Protein AF-A0A4Q6AQ36-F1 (afdb_monomer_lite)

Radius of gyration: 17.78 Å; chains: 1; bounding box: 35×28×62 Å

pLDDT: mean 89.87, std 9.09, range [53.94, 98.0]

Foldseek 3Di:
DVVCLVQNLVRDDQVNVCVVVVNHPVRVCVVAVDSQRVVLVVLVVCLVPDPLLVLLVDPPAAVRSVVSSVVVQVVVVVVPDPPRSLVSNVVVVVPHDPSSVVSSVVSVVVSVVSVVSSHVSYPDPDD

Structure (mmCIF, N/CA/C/O backbone):
data_AF-A0A4Q6AQ36-F1
#
_entry.id   AF-A0A4Q6AQ36-F1
#
loop_
_atom_site.group_PDB
_atom_site.id
_atom_site.type_symbol
_atom_site.label_atom_id
_atom_site.label_alt_id
_atom_site.label_comp_id
_atom_site.label_asym_id
_atom_site.label_entity_id
_atom_site.label_seq_id
_atom_site.pdbx_PDB_ins_code
_atom_site.Cartn_x
_atom_site.Cartn_y
_atom_site.Cartn_z
_atom_site.occupancy
_atom_site.B_iso_or_equiv
_atom_site.auth_seq_id
_atom_site.auth_comp_id
_atom_site.auth_asym_id
_atom_site.auth_atom_id
_atom_site.pdbx_PDB_model_num
ATOM 1 N N . MET A 1 1 ? -6.541 -4.453 9.897 1.00 89.38 1 MET A N 1
ATOM 2 C CA . MET A 1 1 ? -6.377 -4.083 8.469 1.00 89.38 1 MET A CA 1
ATOM 3 C C . MET A 1 1 ? -7.635 -4.286 7.607 1.00 89.38 1 MET A C 1
ATOM 5 O O . MET A 1 1 ? -8.057 -3.283 7.047 1.00 89.38 1 MET A O 1
ATOM 9 N N . PRO A 1 2 ? -8.268 -5.478 7.472 1.00 89.81 2 PRO A N 1
ATOM 10 C CA . PRO A 1 2 ? -9.366 -5.665 6.501 1.00 89.81 2 PRO A CA 1
ATOM 11 C C . PRO A 1 2 ? -10.561 -4.720 6.697 1.00 89.81 2 PRO A C 1
ATOM 13 O O . PRO A 1 2 ? -11.083 -4.190 5.722 1.00 89.81 2 PRO A O 1
ATOM 16 N N . LEU A 1 3 ? -10.933 -4.438 7.952 1.00 91.38 3 LEU A N 1
ATOM 17 C CA . LEU A 1 3 ? -12.003 -3.490 8.278 1.00 91.38 3 LEU A CA 1
ATOM 18 C C . LEU A 1 3 ? -11.689 -2.067 7.787 1.00 91.38 3 LEU A C 1
ATOM 20 O O . LEU A 1 3 ? -12.483 -1.491 7.053 1.00 91.38 3 LEU A O 1
ATOM 24 N N . PHE A 1 4 ? -10.499 -1.541 8.104 1.00 91.75 4 PHE A N 1
ATOM 25 C CA . PHE A 1 4 ? -10.047 -0.240 7.594 1.00 91.75 4 PHE A CA 1
ATOM 26 C C . PHE A 1 4 ? -9.987 -0.194 6.068 1.00 91.75 4 PHE A C 1
ATOM 28 O O . PHE A 1 4 ? -10.233 0.848 5.475 1.00 91.75 4 PHE A O 1
ATOM 35 N N . TRP A 1 5 ? -9.650 -1.306 5.417 1.00 88.62 5 TRP A N 1
ATOM 36 C CA . TRP A 1 5 ? -9.601 -1.373 3.959 1.00 88.62 5 TRP A CA 1
ATOM 37 C C . TRP A 1 5 ? -11.002 -1.293 3.344 1.00 88.62 5 TRP A C 1
ATOM 39 O O . TRP A 1 5 ? -11.191 -0.619 2.335 1.00 88.62 5 TRP A O 1
ATOM 49 N N . ALA A 1 6 ? -11.986 -1.949 3.960 1.00 86.00 6 ALA A N 1
ATOM 50 C CA . ALA A 1 6 ? -13.367 -1.944 3.493 1.00 86.00 6 ALA A CA 1
ATOM 51 C C . ALA A 1 6 ? -14.093 -0.624 3.799 1.00 86.00 6 ALA A C 1
ATOM 53 O O . ALA A 1 6 ? -14.787 -0.096 2.932 1.00 86.00 6 ALA A O 1
ATOM 54 N N . LYS A 1 7 ? -13.933 -0.098 5.018 1.00 87.31 7 LYS A N 1
ATOM 55 C CA . LYS A 1 7 ? -14.691 1.059 5.513 1.00 87.31 7 LYS A CA 1
ATOM 56 C C . LYS A 1 7 ? -13.948 2.385 5.431 1.00 87.31 7 LYS A C 1
ATOM 58 O O . LYS A 1 7 ? -14.599 3.412 5.366 1.00 87.31 7 LYS A O 1
ATOM 63 N N . GLY A 1 8 ? -12.619 2.374 5.423 1.00 88.56 8 GLY A N 1
ATOM 64 C CA . GLY A 1 8 ? -11.823 3.583 5.618 1.00 88.56 8 GLY A CA 1
ATOM 65 C C . GLY A 1 8 ? -11.505 3.857 7.089 1.00 88.56 8 GLY A C 1
ATOM 66 O O . GLY A 1 8 ? -11.932 3.129 7.989 1.00 88.56 8 GLY A O 1
ATOM 67 N N . PHE A 1 9 ? -10.681 4.869 7.350 1.00 91.50 9 PHE A N 1
ATOM 68 C CA . PHE A 1 9 ? -10.187 5.185 8.692 1.00 91.50 9 PHE A CA 1
ATOM 69 C C . PHE A 1 9 ? -11.239 5.932 9.522 1.00 91.50 9 PHE A C 1
ATOM 71 O O . PHE A 1 9 ? -11.490 5.570 10.676 1.00 91.50 9 PHE A O 1
ATOM 78 N N . ALA A 1 10 ? -11.864 6.953 8.941 1.00 89.75 10 ALA A N 1
ATOM 79 C CA . ALA A 1 10 ? -12.868 7.806 9.558 1.00 89.75 10 ALA A CA 1
ATOM 80 C C . ALA A 1 10 ? -14.117 7.004 9.942 1.00 89.75 10 ALA A C 1
ATOM 82 O O . ALA A 1 10 ? -14.541 7.059 11.097 1.00 89.75 10 ALA A O 1
ATOM 83 N N . ASP A 1 11 ? -14.608 6.169 9.023 1.00 90.31 11 ASP A N 1
ATOM 84 C CA . ASP A 1 11 ? -15.849 5.399 9.185 1.00 90.31 11 ASP A CA 1
ATOM 85 C C . ASP A 1 11 ? -15.675 4.097 9.985 1.00 90.31 11 ASP A C 1
ATOM 87 O O . ASP A 1 11 ? -16.639 3.357 10.200 1.00 90.31 11 ASP A O 1
ATOM 91 N N . THR A 1 12 ? -14.455 3.793 10.435 1.00 92.38 12 THR A N 1
ATOM 92 C CA . THR A 1 12 ? -14.197 2.667 11.339 1.00 92.38 12 THR A CA 1
ATOM 93 C C . THR A 1 12 ? -14.266 3.131 12.793 1.00 92.38 12 THR A C 1
ATOM 95 O O . THR A 1 12 ? -13.421 3.907 13.265 1.00 92.38 12 THR A O 1
ATOM 98 N N . GLY A 1 13 ? -15.271 2.636 13.517 1.00 93.50 13 GLY A N 1
ATOM 99 C CA . GLY A 1 13 ? -15.461 2.889 14.944 1.00 93.50 13 GLY A CA 1
ATOM 100 C C . GLY A 1 13 ? -14.707 1.905 15.845 1.00 93.50 13 GLY A C 1
ATOM 101 O O . GLY A 1 13 ? -14.331 0.810 15.434 1.00 93.50 13 GLY A O 1
ATOM 102 N N . LEU A 1 14 ? -14.522 2.276 17.117 1.00 94.00 14 LEU A N 1
ATOM 103 C CA . LEU A 1 14 ? -13.859 1.420 18.108 1.00 94.00 14 LEU A CA 1
ATOM 104 C C . LEU A 1 14 ? -14.621 0.111 18.360 1.00 94.00 14 LEU A C 1
ATOM 106 O O . LEU A 1 14 ? -14.003 -0.943 18.397 1.00 94.00 14 LEU A O 1
ATOM 110 N N . GLN A 1 15 ? -15.950 0.160 18.465 1.00 95.31 15 GLN A N 1
ATOM 111 C CA . GLN A 1 15 ? -16.762 -1.037 18.699 1.00 95.31 15 GLN A CA 1
ATOM 112 C C . GLN A 1 15 ? -16.629 -2.057 17.557 1.00 95.31 15 GLN A C 1
ATOM 114 O O . GLN A 1 15 ? -16.581 -3.261 17.790 1.00 95.31 15 GLN A O 1
ATOM 119 N N . GLU A 1 16 ? -16.523 -1.583 16.316 1.00 96.19 16 GLU A N 1
ATOM 120 C CA . GLU A 1 16 ? -16.303 -2.449 15.156 1.00 96.19 16 GLU A CA 1
ATOM 121 C C . GLU A 1 16 ? -14.893 -3.040 15.156 1.00 96.19 16 GLU A C 1
ATOM 123 O O . GLU A 1 16 ? -14.710 -4.186 14.757 1.00 96.19 16 GLU A O 1
ATOM 128 N N . LEU A 1 17 ? -13.895 -2.288 15.635 1.00 95.69 17 LEU A N 1
ATOM 129 C CA . LEU A 1 17 ? -12.546 -2.814 15.844 1.00 95.69 17 LEU A CA 1
ATOM 130 C C . LEU A 1 17 ? -12.541 -3.903 16.915 1.00 95.69 17 LEU A C 1
ATOM 132 O O . LEU A 1 17 ? -11.926 -4.945 16.700 1.00 95.69 17 LEU A O 1
ATOM 136 N N . GLU A 1 18 ? -13.255 -3.710 18.024 1.00 95.62 18 GLU A N 1
ATOM 137 C CA . GLU A 1 18 ? -13.393 -4.737 19.059 1.00 95.62 18 GLU A CA 1
ATOM 138 C C . GLU A 1 18 ? -14.061 -6.000 18.503 1.00 95.62 18 GLU A C 1
ATOM 140 O O . GLU A 1 18 ? -13.565 -7.105 18.708 1.00 95.62 18 GLU A O 1
ATOM 145 N N . GLN A 1 19 ? -15.133 -5.851 17.720 1.00 96.25 19 GLN A N 1
ATOM 146 C CA . GLN A 1 19 ? -15.820 -6.976 17.077 1.00 96.25 19 GLN A CA 1
ATOM 147 C C . GLN A 1 19 ? -14.942 -7.691 16.042 1.00 96.25 19 GLN A C 1
ATOM 149 O O . GLN A 1 19 ? -14.898 -8.918 16.011 1.00 96.25 19 GLN A O 1
ATOM 154 N N . ALA A 1 20 ? -14.229 -6.941 15.200 1.00 95.25 20 ALA A N 1
ATOM 155 C CA . ALA A 1 20 ? -13.409 -7.507 14.133 1.00 95.25 20 ALA A CA 1
ATOM 156 C C . ALA A 1 20 ? -12.122 -8.168 14.647 1.00 95.25 20 ALA A C 1
ATOM 158 O O . ALA A 1 20 ? -11.577 -9.041 13.975 1.00 95.25 20 ALA A O 1
ATOM 159 N N . THR A 1 21 ? -11.613 -7.735 15.803 1.00 93.62 21 THR A N 1
ATOM 160 C CA . THR A 1 21 ? -10.383 -8.279 16.402 1.00 93.62 21 THR A CA 1
ATOM 161 C C . THR A 1 21 ? -10.652 -9.291 17.512 1.00 93.62 21 THR A C 1
ATOM 163 O O . THR A 1 21 ? -9.773 -10.092 17.816 1.00 93.62 21 THR A O 1
ATOM 166 N N . GLY A 1 22 ? -11.839 -9.260 18.127 1.00 95.62 22 GLY A N 1
ATOM 167 C CA . GLY A 1 22 ? -12.151 -10.014 19.342 1.00 95.62 22 GLY A CA 1
ATOM 168 C C . GLY A 1 22 ? -11.478 -9.461 20.605 1.00 95.62 22 GLY A C 1
ATOM 169 O O . GLY A 1 22 ? -11.559 -10.087 21.660 1.00 95.62 22 GLY A O 1
ATOM 170 N N . VAL A 1 23 ? -10.810 -8.306 20.518 1.00 95.12 23 VAL A N 1
ATOM 171 C CA . VAL A 1 23 ? -10.069 -7.679 21.617 1.00 95.12 23 VAL A CA 1
ATOM 172 C C . VAL A 1 23 ? -10.809 -6.426 22.061 1.00 95.12 23 VAL A C 1
ATOM 174 O O . VAL A 1 23 ? -11.151 -5.583 21.241 1.00 95.12 23 VAL A O 1
ATOM 177 N N . ASN A 1 24 ? -11.044 -6.281 23.364 1.00 95.38 24 ASN A N 1
ATOM 178 C CA . ASN A 1 24 ? -11.694 -5.085 23.897 1.00 95.38 24 ASN A CA 1
ATOM 179 C C . ASN A 1 24 ? -10.793 -3.836 23.797 1.00 95.38 24 ASN A C 1
ATOM 181 O O . ASN A 1 24 ? -9.583 -3.926 23.585 1.00 95.38 24 ASN A O 1
ATOM 185 N N . LYS A 1 25 ? -11.367 -2.654 24.030 1.00 93.12 25 LYS A N 1
ATOM 186 C CA . LYS A 1 25 ? -10.675 -1.360 24.007 1.00 93.12 25 LYS A CA 1
ATOM 187 C C . LYS A 1 25 ? -9.396 -1.365 24.835 1.00 93.12 25 LYS A C 1
ATOM 189 O O . LYS A 1 25 ? -8.389 -0.832 24.387 1.00 93.12 25 LYS A O 1
ATOM 194 N N . SER A 1 26 ? -9.443 -1.928 26.043 1.00 94.19 26 SER A N 1
ATOM 195 C CA . SER A 1 26 ? -8.290 -1.928 26.945 1.00 94.19 26 SER A CA 1
ATOM 196 C C . SER A 1 26 ? -7.140 -2.767 26.395 1.00 94.19 26 SER A C 1
ATOM 198 O O . SER A 1 26 ? -5.997 -2.355 26.533 1.00 94.19 26 SER A O 1
ATOM 200 N N . GLY A 1 27 ? -7.432 -3.915 25.779 1.00 95.00 27 GLY A N 1
ATOM 201 C CA . GLY A 1 27 ? -6.424 -4.776 25.160 1.00 95.00 27 GLY A CA 1
ATOM 202 C C . GLY A 1 27 ? -5.905 -4.224 23.833 1.00 95.00 27 GLY A C 1
ATOM 203 O O . GLY A 1 27 ? -4.723 -4.327 23.538 1.00 95.00 27 GLY A O 1
ATOM 204 N N . LEU A 1 28 ? -6.756 -3.568 23.039 1.00 92.94 28 LEU A N 1
ATOM 205 C CA . LEU A 1 28 ? -6.282 -2.852 21.854 1.00 92.94 28 LEU A CA 1
ATOM 206 C C . LEU A 1 28 ? -5.343 -1.718 22.263 1.00 92.94 28 LEU A C 1
ATOM 208 O O . LEU A 1 28 ? -4.295 -1.532 21.654 1.00 92.94 28 LEU A O 1
ATOM 212 N N . TYR A 1 29 ? -5.714 -0.963 23.298 1.00 93.38 29 TYR A N 1
ATOM 213 C CA . TYR A 1 29 ? -4.966 0.223 23.700 1.00 93.38 29 TYR A CA 1
ATOM 214 C C . TYR A 1 29 ? -3.778 -0.064 24.630 1.00 93.38 29 TYR A C 1
ATOM 216 O O . TYR A 1 29 ? -3.026 0.855 24.949 1.00 93.38 29 TYR A O 1
ATOM 224 N N . SER A 1 30 ? -3.578 -1.317 25.055 1.00 94.50 30 SER A N 1
ATOM 225 C CA . SER A 1 30 ? -2.328 -1.733 25.700 1.00 94.50 30 SER A CA 1
ATOM 226 C C . SER A 1 30 ? -1.194 -1.908 24.691 1.00 94.50 30 SER A C 1
ATOM 228 O O . SER A 1 30 ? -0.046 -1.644 25.031 1.00 94.50 30 SER A O 1
ATOM 230 N N . GLU A 1 31 ? -1.519 -2.315 23.460 1.00 93.88 31 GLU A N 1
ATOM 231 C CA . GLU A 1 31 ? -0.549 -2.508 22.373 1.00 93.88 31 GLU A CA 1
ATOM 232 C C . GLU A 1 31 ? -0.422 -1.270 21.477 1.00 93.88 31 GLU A C 1
ATOM 234 O O . GLU A 1 31 ? 0.670 -0.931 21.026 1.00 93.88 31 GLU A O 1
ATOM 239 N N . PHE A 1 32 ? -1.535 -0.574 21.230 1.00 95.12 32 PHE A N 1
ATOM 240 C CA . PHE A 1 32 ? -1.593 0.583 20.341 1.00 95.12 32 PHE A CA 1
ATOM 241 C C . PHE A 1 32 ? -1.990 1.839 21.106 1.00 95.12 32 PHE A C 1
ATOM 243 O O . PHE A 1 32 ? -2.905 1.830 21.919 1.00 95.12 32 PHE A O 1
ATOM 250 N N . LYS A 1 33 ? -1.399 2.986 20.779 1.00 93.19 33 LYS A N 1
ATOM 251 C CA . LYS A 1 33 ? -1.751 4.265 21.431 1.00 93.19 33 LYS A CA 1
ATOM 252 C C . LYS A 1 33 ? -3.186 4.727 21.137 1.00 93.19 33 LYS A C 1
ATOM 254 O O . LYS A 1 33 ? -3.687 5.642 21.787 1.00 93.19 33 LYS A O 1
ATOM 259 N N . GLY A 1 34 ? -3.839 4.132 20.140 1.00 94.06 34 GLY A N 1
ATOM 260 C CA . GLY A 1 34 ? -5.210 4.434 19.745 1.00 94.06 34 GLY A CA 1
ATOM 261 C C . GLY A 1 34 ? -5.547 3.908 18.350 1.00 94.06 34 GLY A C 1
ATOM 262 O O . GLY A 1 34 ? -4.757 3.190 17.736 1.00 94.06 34 GLY A O 1
ATOM 263 N N . LYS A 1 35 ? -6.714 4.309 17.822 1.00 93.50 35 LYS A N 1
ATOM 264 C CA . LYS A 1 35 ? -7.145 3.977 16.449 1.00 93.50 35 LYS A CA 1
ATOM 265 C C . LYS A 1 35 ? -6.117 4.420 15.403 1.00 93.50 35 LYS A C 1
ATOM 267 O O . LYS A 1 35 ? -5.837 3.666 14.477 1.00 93.50 35 LYS A O 1
ATOM 272 N N . ASP A 1 36 ? -5.561 5.618 15.566 1.00 94.88 36 ASP A N 1
ATOM 273 C CA . ASP A 1 36 ? -4.549 6.204 14.684 1.00 94.88 36 ASP A CA 1
ATOM 274 C C . ASP A 1 36 ? -3.307 5.318 14.589 1.00 94.88 36 ASP A C 1
ATOM 276 O O . ASP A 1 36 ? -2.856 4.993 13.495 1.00 94.88 36 ASP A O 1
ATOM 280 N N . ASP A 1 37 ? -2.800 4.880 15.739 1.00 96.25 37 ASP A N 1
ATOM 281 C CA . ASP A 1 37 ? -1.613 4.034 15.849 1.00 96.25 37 ASP A CA 1
ATOM 282 C C . ASP A 1 37 ? -1.871 2.639 15.262 1.00 96.25 37 ASP A C 1
ATOM 284 O O . ASP A 1 37 ? -1.131 2.168 14.403 1.00 96.25 37 ASP A O 1
ATOM 288 N N . LEU A 1 38 ? -3.013 2.029 15.600 1.00 95.69 38 LEU A N 1
ATOM 289 C CA . LEU A 1 38 ? -3.449 0.757 15.016 1.00 95.69 38 LEU A CA 1
ATOM 290 C C . LEU A 1 38 ? -3.603 0.834 13.483 1.00 95.69 38 LEU A C 1
ATOM 292 O O . LEU A 1 38 ? -3.322 -0.133 12.763 1.00 95.69 38 LEU A O 1
ATOM 296 N N . PHE A 1 39 ? -4.071 1.971 12.967 1.00 94.69 39 PHE A N 1
ATOM 297 C CA . PHE A 1 39 ? -4.186 2.210 11.532 1.00 94.69 39 PHE A CA 1
ATOM 298 C C . PHE A 1 39 ? -2.809 2.344 10.871 1.00 94.69 39 PHE A C 1
ATOM 300 O O . PHE A 1 39 ? -2.560 1.699 9.850 1.00 94.69 39 PHE A O 1
ATOM 307 N N . VAL A 1 40 ? -1.907 3.130 11.465 1.00 95.81 40 VAL A N 1
ATOM 308 C CA . VAL A 1 40 ? -0.523 3.295 10.996 1.00 95.81 40 VAL A CA 1
ATOM 309 C C . VAL A 1 40 ? 0.197 1.949 10.957 1.00 95.81 40 VAL A C 1
ATOM 311 O O . VAL A 1 40 ? 0.776 1.603 9.927 1.00 95.81 40 VAL A O 1
ATOM 314 N N . GLU A 1 41 ? 0.091 1.140 12.009 1.00 96.25 41 GLU A N 1
ATOM 315 C CA . GLU A 1 41 ? 0.720 -0.183 12.058 1.00 96.25 41 GLU A CA 1
ATOM 316 C C . GLU A 1 41 ? 0.088 -1.168 11.068 1.00 96.25 41 GLU A C 1
ATOM 318 O O . GLU A 1 41 ? 0.795 -1.916 10.388 1.00 96.25 41 GLU A O 1
ATOM 323 N N . SER A 1 42 ? -1.234 -1.103 10.865 1.00 94.62 42 SER A N 1
ATOM 324 C CA . SER A 1 42 ? -1.893 -1.852 9.785 1.00 94.62 42 SER A CA 1
ATOM 325 C C . SER A 1 42 ? -1.329 -1.482 8.406 1.00 94.62 42 SER A C 1
ATOM 327 O O . SER A 1 42 ? -1.159 -2.354 7.551 1.00 94.62 42 SER A O 1
ATOM 329 N N . LEU A 1 43 ? -1.033 -0.200 8.174 1.00 93.94 43 LEU A N 1
ATOM 330 C CA . LEU A 1 43 ? -0.482 0.297 6.915 1.00 93.94 43 LEU A CA 1
ATOM 331 C C . LEU A 1 43 ? 0.993 -0.086 6.731 1.00 93.94 43 LEU A C 1
ATOM 333 O O . LEU A 1 43 ? 1.374 -0.520 5.641 1.00 93.94 43 LEU A O 1
ATOM 337 N N . ARG A 1 44 ? 1.811 -0.005 7.790 1.00 95.19 44 ARG A N 1
ATOM 338 C CA . ARG A 1 44 ? 3.191 -0.521 7.777 1.00 95.19 44 ARG A CA 1
ATOM 339 C C . ARG A 1 44 ? 3.211 -2.002 7.436 1.00 95.19 44 ARG A C 1
ATOM 341 O O . ARG A 1 44 ? 3.933 -2.410 6.526 1.00 95.19 44 ARG A O 1
ATOM 348 N N . TYR A 1 45 ? 2.377 -2.790 8.114 1.00 94.62 45 TYR A N 1
ATOM 349 C CA . TYR A 1 45 ? 2.257 -4.220 7.860 1.00 94.62 45 TYR A CA 1
ATOM 350 C C . TYR A 1 45 ? 1.862 -4.500 6.404 1.00 94.62 45 TYR A C 1
ATOM 3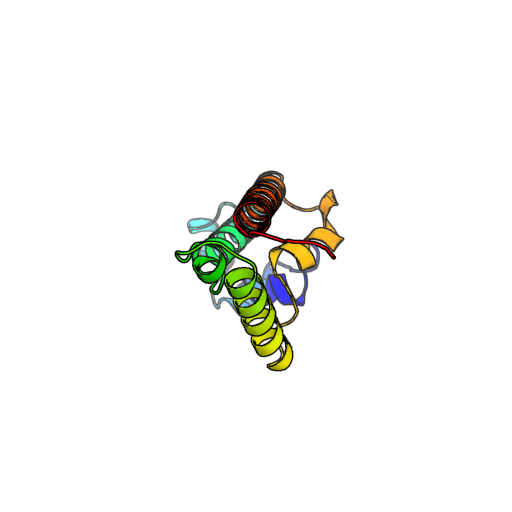52 O O . TYR A 1 45 ? 2.484 -5.342 5.755 1.00 94.62 45 TYR A O 1
ATOM 360 N N . TYR A 1 46 ? 0.881 -3.768 5.863 1.00 92.00 46 TYR A N 1
ATOM 361 C CA . TYR A 1 46 ? 0.466 -3.889 4.463 1.00 92.00 46 TYR A CA 1
ATOM 362 C C . TYR A 1 46 ? 1.625 -3.659 3.486 1.00 92.00 46 TYR A C 1
ATOM 364 O O . TYR A 1 46 ? 1.816 -4.449 2.561 1.00 92.00 46 TYR A O 1
ATOM 372 N N . TYR A 1 47 ? 2.413 -2.600 3.682 1.00 91.31 47 TYR A N 1
ATOM 373 C CA . TYR A 1 47 ? 3.525 -2.289 2.786 1.00 91.31 47 TYR A CA 1
ATOM 374 C C . TYR A 1 47 ? 4.700 -3.255 2.920 1.00 91.31 47 TYR A C 1
ATOM 376 O O . TYR A 1 47 ? 5.285 -3.617 1.900 1.00 91.31 47 TYR A O 1
ATOM 384 N N . ALA A 1 48 ? 5.007 -3.715 4.133 1.00 91.56 48 ALA A N 1
ATOM 385 C CA . ALA A 1 48 ? 6.070 -4.689 4.376 1.00 91.56 48 ALA A CA 1
ATOM 386 C C . ALA A 1 48 ? 5.741 -6.082 3.810 1.00 91.56 48 ALA A C 1
ATOM 388 O O . ALA A 1 48 ? 6.636 -6.800 3.374 1.00 91.56 48 ALA A O 1
ATOM 389 N N . ASN A 1 49 ? 4.459 -6.459 3.789 1.00 89.75 49 ASN A N 1
ATOM 390 C CA . ASN A 1 49 ? 4.005 -7.780 3.340 1.00 89.75 49 ASN A CA 1
ATOM 391 C C . ASN A 1 49 ? 3.393 -7.774 1.929 1.00 89.75 49 ASN A C 1
ATOM 393 O O . ASN A 1 49 ? 2.936 -8.813 1.439 1.00 89.75 49 ASN A O 1
ATOM 397 N N . GLY A 1 50 ? 3.385 -6.615 1.265 1.00 83.44 50 GLY A N 1
ATOM 398 C CA . GLY A 1 50 ? 2.975 -6.483 -0.126 1.00 83.44 50 GLY A CA 1
ATOM 399 C C . GLY A 1 50 ? 3.830 -7.369 -1.033 1.00 83.44 50 GLY A C 1
ATOM 400 O O . GLY A 1 50 ? 5.046 -7.437 -0.891 1.00 83.44 50 GLY A O 1
ATOM 401 N N . LYS A 1 51 ? 3.183 -8.058 -1.972 1.00 85.88 51 LYS A N 1
ATOM 402 C CA . LYS A 1 51 ? 3.842 -8.919 -2.966 1.00 85.88 51 LYS A CA 1
ATOM 403 C C . LYS A 1 51 ? 3.840 -8.244 -4.336 1.00 85.88 51 LYS A C 1
ATOM 405 O O . LYS A 1 51 ? 3.047 -7.330 -4.567 1.00 85.88 51 LYS A O 1
ATOM 410 N N . GLY A 1 52 ? 4.689 -8.713 -5.236 1.00 88.94 52 GLY A N 1
ATOM 411 C CA . GLY A 1 52 ? 4.809 -8.243 -6.611 1.00 88.94 52 GLY A CA 1
ATOM 412 C C . GLY A 1 52 ? 5.835 -7.128 -6.805 1.00 88.94 52 GLY A C 1
ATOM 413 O O . GLY A 1 52 ? 6.360 -6.972 -7.896 1.00 88.94 52 GLY A O 1
ATOM 414 N N . ARG A 1 53 ? 6.201 -6.351 -5.783 1.00 90.69 53 ARG A N 1
ATOM 415 C CA . ARG A 1 53 ? 7.167 -5.246 -5.971 1.00 90.69 53 ARG A CA 1
ATOM 416 C C . ARG A 1 53 ? 8.580 -5.727 -6.254 1.00 90.69 53 ARG A C 1
ATOM 418 O O . ARG A 1 53 ? 9.348 -5.033 -6.912 1.00 90.69 53 ARG A O 1
ATOM 425 N N . GLU A 1 54 ? 8.911 -6.914 -5.776 1.00 94.00 54 GLU A N 1
ATOM 426 C CA . GLU A 1 54 ? 10.129 -7.635 -6.115 1.00 94.00 54 GLU A CA 1
ATOM 427 C C . GLU A 1 54 ? 10.271 -7.854 -7.629 1.00 94.00 54 GLU A C 1
ATOM 429 O O . GLU A 1 54 ? 11.392 -7.872 -8.126 1.00 94.00 54 GLU A O 1
ATOM 434 N N . LEU A 1 55 ? 9.158 -7.932 -8.374 1.00 97.06 55 LEU A N 1
ATOM 435 C CA . LEU A 1 55 ? 9.157 -8.094 -9.832 1.00 97.06 55 LEU A CA 1
ATOM 436 C C . LEU A 1 55 ? 9.851 -6.914 -10.522 1.00 97.06 55 LEU A C 1
ATOM 438 O O . LEU A 1 55 ? 10.586 -7.117 -11.478 1.00 97.06 55 LEU A O 1
ATOM 442 N N . LEU A 1 56 ? 9.701 -5.699 -9.982 1.00 97.62 56 LEU A N 1
ATOM 443 C CA . LEU A 1 56 ? 10.325 -4.478 -10.505 1.00 97.62 56 LEU A CA 1
ATOM 444 C C . LEU A 1 56 ? 11.832 -4.377 -10.211 1.00 97.62 56 LEU A C 1
ATOM 446 O O . LEU A 1 56 ? 12.465 -3.414 -10.632 1.00 97.62 56 LEU A O 1
ATOM 450 N N . HIS A 1 57 ? 12.413 -5.319 -9.470 1.00 96.62 57 HIS A N 1
ATOM 451 C CA . HIS A 1 57 ? 13.825 -5.289 -9.073 1.00 96.62 57 HIS A CA 1
ATOM 452 C C . HIS A 1 57 ? 14.626 -6.461 -9.650 1.00 96.62 57 HIS A C 1
ATOM 454 O O . HIS A 1 57 ? 15.754 -6.691 -9.225 1.00 96.62 57 HIS A O 1
ATOM 460 N N . ARG A 1 58 ? 14.042 -7.228 -10.576 1.00 97.12 58 ARG A N 1
ATOM 461 C CA . ARG A 1 58 ? 14.711 -8.367 -11.207 1.00 97.12 58 ARG A CA 1
ATOM 462 C C . ARG A 1 58 ? 15.732 -7.891 -12.232 1.00 97.12 58 ARG A C 1
ATOM 464 O O . ARG A 1 58 ? 15.468 -6.948 -12.974 1.00 97.12 58 ARG A O 1
ATOM 471 N N . ASP A 1 59 ? 16.851 -8.600 -12.308 1.00 95.38 59 ASP A N 1
ATOM 472 C CA . ASP A 1 59 ? 17.837 -8.414 -13.365 1.00 95.38 59 ASP A CA 1
ATOM 473 C C . ASP A 1 59 ? 17.549 -9.348 -14.559 1.00 95.38 59 ASP A C 1
ATOM 475 O O . ASP A 1 59 ? 17.248 -10.527 -14.348 1.00 95.38 59 ASP A O 1
ATOM 479 N N . PRO A 1 60 ? 17.680 -8.864 -15.808 1.00 95.31 60 PRO A N 1
ATOM 480 C CA . PRO A 1 60 ? 17.927 -7.469 -16.165 1.00 95.31 60 PRO A CA 1
ATOM 481 C C . PRO A 1 60 ? 16.688 -6.587 -15.932 1.00 95.31 60 PRO A C 1
ATOM 483 O O . PRO A 1 60 ? 15.550 -7.031 -16.083 1.00 95.31 60 PRO A O 1
ATOM 486 N N . LEU A 1 61 ? 16.921 -5.315 -15.604 1.00 97.31 61 LEU A N 1
ATOM 487 C CA . LEU A 1 61 ? 15.864 -4.304 -15.564 1.00 97.31 61 LEU A CA 1
ATOM 488 C C . LEU A 1 61 ? 15.307 -4.044 -16.974 1.00 97.31 61 LEU A C 1
ATOM 490 O O . LEU A 1 61 ? 16.069 -4.030 -17.940 1.00 97.31 61 LEU A O 1
ATOM 494 N N . GLY A 1 62 ? 13.999 -3.792 -17.079 1.00 96.38 62 GLY A N 1
ATOM 495 C CA . GLY A 1 62 ? 13.336 -3.516 -18.356 1.00 96.38 62 GLY A CA 1
ATOM 496 C C . GLY A 1 62 ? 11.809 -3.616 -18.304 1.00 96.38 62 GLY A C 1
ATOM 497 O O . GLY A 1 62 ? 11.205 -3.830 -17.249 1.00 96.38 62 GLY A O 1
ATOM 498 N N . PHE A 1 63 ? 11.159 -3.478 -19.457 1.00 96.50 63 PHE A N 1
ATOM 499 C CA . PHE A 1 63 ? 9.698 -3.496 -19.587 1.00 96.50 63 PHE A CA 1
ATOM 500 C C . PHE A 1 63 ? 9.064 -4.830 -19.184 1.00 96.50 63 PHE A C 1
ATOM 502 O O . PHE A 1 63 ? 7.950 -4.819 -18.663 1.00 96.50 63 PHE A O 1
ATOM 509 N N . ALA A 1 64 ? 9.774 -5.953 -19.322 1.00 96.88 64 ALA A N 1
ATOM 510 C CA . ALA A 1 64 ? 9.278 -7.261 -18.883 1.00 96.88 64 ALA A CA 1
ATOM 511 C C . ALA A 1 64 ? 8.903 -7.271 -17.386 1.00 96.88 64 ALA A C 1
ATOM 513 O O . ALA A 1 64 ? 7.851 -7.778 -17.004 1.00 96.88 64 ALA A O 1
ATOM 514 N N . ASN A 1 65 ? 9.703 -6.620 -16.537 1.00 98.00 65 ASN A N 1
ATOM 515 C CA . ASN A 1 65 ? 9.420 -6.504 -15.104 1.00 98.00 65 ASN A CA 1
ATOM 516 C C . ASN A 1 65 ? 8.160 -5.676 -14.820 1.00 98.00 65 ASN A C 1
ATOM 518 O O . ASN A 1 65 ? 7.402 -5.972 -13.893 1.00 98.00 65 ASN A O 1
ATOM 522 N N . ILE A 1 66 ? 7.946 -4.619 -15.610 1.00 97.44 66 ILE A N 1
ATOM 523 C CA . ILE A 1 66 ? 6.753 -3.772 -15.527 1.00 97.44 66 ILE A CA 1
ATOM 524 C C . ILE A 1 66 ? 5.517 -4.572 -15.940 1.00 97.44 66 ILE A C 1
ATOM 526 O O . ILE A 1 66 ? 4.505 -4.530 -15.242 1.00 97.44 66 ILE A O 1
ATOM 530 N N . GLU A 1 67 ? 5.602 -5.316 -17.041 1.00 97.25 67 GLU A N 1
ATOM 531 C CA . GLU A 1 67 ? 4.511 -6.155 -17.529 1.00 97.25 67 GLU A CA 1
ATOM 532 C C . GLU A 1 67 ? 4.128 -7.228 -16.502 1.00 97.25 67 GLU A C 1
ATOM 534 O O . GLU A 1 67 ? 2.955 -7.336 -16.137 1.00 97.25 67 GLU A O 1
ATOM 539 N N . ASP A 1 68 ? 5.113 -7.953 -15.967 1.00 97.25 68 ASP A N 1
ATOM 540 C CA . ASP A 1 68 ? 4.912 -8.956 -14.918 1.00 97.25 68 ASP A CA 1
ATOM 541 C C . ASP A 1 68 ? 4.253 -8.352 -13.675 1.00 97.25 68 ASP A C 1
ATOM 543 O O . ASP A 1 68 ? 3.322 -8.932 -13.111 1.00 97.25 68 ASP A O 1
ATOM 547 N N . TYR A 1 69 ? 4.698 -7.165 -13.252 1.00 96.00 69 TYR A N 1
ATOM 548 C CA . TYR A 1 69 ? 4.091 -6.458 -12.130 1.00 96.00 69 TYR A CA 1
ATOM 549 C C . TYR A 1 69 ? 2.624 -6.107 -12.394 1.00 96.00 69 TYR A C 1
ATOM 551 O O . TYR A 1 69 ? 1.761 -6.367 -11.552 1.00 96.00 69 TYR A O 1
ATOM 559 N N . LEU A 1 70 ? 2.314 -5.537 -13.559 1.00 94.25 70 LEU A N 1
ATOM 560 C CA . LEU A 1 70 ? 0.946 -5.157 -13.912 1.00 94.25 70 LEU A CA 1
ATOM 561 C C . LEU A 1 70 ? 0.033 -6.383 -14.024 1.00 94.25 70 LEU A C 1
ATOM 563 O O . LEU A 1 70 ? -1.089 -6.356 -13.513 1.00 94.25 70 LEU A O 1
ATOM 567 N N . ARG A 1 71 ? 0.533 -7.476 -14.608 1.00 94.81 71 ARG A N 1
ATOM 568 C CA . ARG A 1 71 ? -0.162 -8.765 -14.683 1.00 94.81 71 ARG A CA 1
ATOM 569 C C . ARG A 1 71 ? -0.452 -9.319 -13.291 1.00 94.81 71 ARG A C 1
ATOM 571 O O . ARG A 1 71 ? -1.602 -9.631 -12.985 1.00 94.81 71 ARG A O 1
ATOM 578 N N . PHE A 1 72 ? 0.552 -9.335 -12.414 1.00 91.88 72 PHE A N 1
ATOM 579 C CA . PHE A 1 72 ? 0.409 -9.773 -11.028 1.00 91.88 72 PHE A CA 1
ATOM 580 C C . PHE A 1 72 ? -0.669 -8.983 -10.272 1.00 91.88 72 PHE A C 1
ATOM 582 O O . PHE A 1 72 ? -1.502 -9.560 -9.569 1.00 91.88 72 PHE A O 1
ATOM 589 N N . ILE A 1 73 ? -0.683 -7.654 -10.412 1.00 89.25 73 ILE A N 1
ATOM 590 C CA . ILE A 1 73 ? -1.694 -6.809 -9.766 1.00 89.25 73 ILE A CA 1
ATOM 591 C C . ILE A 1 73 ? -3.086 -7.061 -10.360 1.00 89.25 73 ILE A C 1
ATOM 593 O O . ILE A 1 73 ? -4.050 -7.193 -9.600 1.00 89.25 73 ILE A O 1
ATOM 597 N N . SER A 1 74 ? -3.194 -7.179 -11.686 1.00 88.19 74 SER A N 1
ATOM 598 C CA . SER A 1 74 ? -4.459 -7.428 -12.389 1.00 88.19 74 SER A CA 1
ATOM 599 C C . SER A 1 74 ? -5.113 -8.744 -11.954 1.00 88.19 74 SER A C 1
ATOM 601 O O . SER A 1 74 ? -6.283 -8.761 -11.568 1.00 88.19 74 SER A O 1
ATOM 603 N N . GLU A 1 75 ? -4.348 -9.836 -11.894 1.00 87.56 75 GLU A N 1
ATOM 604 C CA . GLU A 1 75 ? -4.849 -11.144 -11.453 1.00 87.56 75 GLU A CA 1
ATOM 605 C C . GLU A 1 75 ? -5.354 -11.122 -10.007 1.00 87.56 75 GLU A C 1
ATOM 607 O O . GLU A 1 75 ? -6.341 -11.779 -9.662 1.00 87.56 75 GLU A O 1
ATOM 612 N N . ARG A 1 76 ? -4.695 -10.351 -9.136 1.00 81.69 76 ARG A N 1
ATOM 613 C CA . ARG A 1 76 ? -5.138 -10.193 -7.749 1.00 81.69 76 ARG A CA 1
ATOM 614 C C . ARG A 1 76 ? -6.419 -9.384 -7.644 1.00 81.69 76 ARG A C 1
ATOM 616 O O . ARG A 1 76 ? -7.243 -9.712 -6.791 1.00 81.69 76 ARG A O 1
ATOM 623 N N . GLN A 1 77 ? -6.593 -8.354 -8.466 1.00 77.56 77 GLN A N 1
ATOM 624 C CA . GLN A 1 77 ? -7.827 -7.568 -8.504 1.00 77.56 77 GLN A CA 1
ATOM 625 C C . GLN A 1 77 ? -9.006 -8.397 -9.024 1.00 77.56 77 GLN A C 1
ATOM 627 O O . GLN A 1 77 ? -10.072 -8.376 -8.414 1.00 77.56 77 GLN A O 1
ATOM 632 N N . ALA A 1 78 ? -8.795 -9.209 -10.064 1.00 75.44 78 ALA A N 1
ATOM 633 C CA . ALA A 1 78 ? -9.823 -10.093 -10.619 1.00 75.44 78 ALA A CA 1
ATOM 634 C C . ALA A 1 78 ? -10.374 -11.109 -9.597 1.00 75.44 78 ALA A C 1
ATOM 636 O O . ALA A 1 78 ? -11.520 -11.537 -9.700 1.00 75.44 78 ALA A O 1
ATOM 637 N N . LYS A 1 79 ? -9.590 -11.458 -8.568 1.00 75.94 79 LYS A N 1
ATOM 638 C CA . LYS A 1 79 ? -9.993 -12.347 -7.463 1.00 75.94 79 LYS A CA 1
ATOM 639 C C . LYS A 1 79 ? -10.709 -11.624 -6.309 1.00 75.94 79 LYS A C 1
ATOM 641 O O . LYS A 1 79 ? -10.750 -12.144 -5.198 1.00 75.94 79 LYS A O 1
ATOM 646 N N . GLY A 1 80 ? -11.253 -10.429 -6.548 1.00 64.69 80 GLY A N 1
ATOM 647 C CA . GLY A 1 80 ? -12.067 -9.697 -5.572 1.00 64.69 80 GLY A CA 1
ATOM 648 C C . GLY A 1 80 ? -11.277 -8.852 -4.568 1.00 64.69 80 GLY A C 1
ATOM 649 O O . GLY A 1 80 ? -11.828 -8.463 -3.540 1.00 64.69 80 GLY A O 1
ATOM 650 N N . ASN A 1 81 ? -10.002 -8.540 -4.833 1.00 65.19 81 ASN A N 1
ATOM 651 C CA . ASN A 1 81 ? -9.284 -7.564 -4.008 1.00 65.19 81 ASN A CA 1
ATOM 652 C C . ASN A 1 81 ? -9.776 -6.143 -4.312 1.00 65.19 81 ASN A C 1
ATOM 654 O O . ASN A 1 81 ? -9.777 -5.705 -5.460 1.00 65.19 81 ASN A O 1
ATOM 658 N N . THR A 1 82 ? -10.108 -5.392 -3.265 1.00 66.88 82 THR A N 1
ATOM 659 C CA . THR A 1 82 ? -10.752 -4.068 -3.311 1.00 66.88 82 THR A CA 1
ATOM 660 C C . THR A 1 82 ? -9.823 -2.911 -3.720 1.00 66.88 82 THR A C 1
ATOM 662 O O . THR A 1 82 ? -10.077 -1.766 -3.368 1.00 66.88 82 THR A O 1
ATOM 665 N N . GLY A 1 83 ? -8.747 -3.160 -4.473 1.00 77.69 83 GLY A N 1
ATOM 666 C CA . GLY A 1 83 ? -7.745 -2.139 -4.833 1.00 77.69 83 GLY A CA 1
ATOM 667 C C . GLY A 1 83 ? -6.685 -1.921 -3.747 1.00 77.69 83 GLY A C 1
ATOM 668 O O . GLY A 1 83 ? -6.645 -2.654 -2.774 1.00 77.69 83 GLY A O 1
ATOM 669 N N . CYS A 1 84 ? -5.772 -0.958 -3.904 1.00 81.88 84 CYS A N 1
ATOM 670 C CA . CYS A 1 84 ? -4.665 -0.755 -2.956 1.00 81.88 84 CYS A CA 1
ATOM 671 C C . CYS A 1 84 ? -5.157 -0.155 -1.629 1.00 81.88 84 CYS A C 1
ATOM 673 O O . CYS A 1 84 ? -5.721 0.938 -1.640 1.00 81.88 84 CYS A O 1
ATOM 675 N N . PHE A 1 85 ? -4.857 -0.801 -0.494 1.00 85.38 85 PHE A N 1
ATOM 676 C CA . PHE A 1 85 ? -5.222 -0.305 0.842 1.00 85.38 85 PHE A CA 1
ATOM 677 C C . PHE A 1 85 ? -4.832 1.166 1.046 1.00 85.38 85 PHE A C 1
ATOM 679 O O . PHE A 1 85 ? -5.683 2.003 1.331 1.00 85.38 85 PHE A O 1
ATOM 686 N N . GLY A 1 86 ? -3.561 1.502 0.795 1.00 81.94 86 GLY A N 1
ATOM 687 C CA . GLY A 1 86 ? -3.062 2.869 0.965 1.00 81.94 86 GLY A CA 1
ATOM 688 C C . GLY A 1 86 ? -3.752 3.906 0.072 1.00 81.94 86 GLY A C 1
ATOM 689 O O . GLY A 1 86 ? -3.970 5.026 0.514 1.00 81.94 86 GLY A O 1
ATOM 690 N N . VAL A 1 87 ? -4.139 3.538 -1.157 1.00 78.69 87 VAL A N 1
ATOM 691 C CA . VAL A 1 87 ? -4.857 4.446 -2.074 1.00 78.69 87 VAL A CA 1
ATOM 692 C C . VAL A 1 87 ? -6.311 4.614 -1.648 1.00 78.69 87 VAL A C 1
ATOM 694 O O . VAL A 1 87 ? -6.824 5.727 -1.660 1.00 78.69 87 VAL A O 1
ATOM 697 N N . ASN A 1 88 ? -6.976 3.541 -1.221 1.00 78.56 88 ASN A N 1
ATOM 698 C CA . ASN A 1 88 ? -8.372 3.611 -0.789 1.00 78.56 88 ASN A CA 1
ATOM 699 C C . ASN A 1 88 ? -8.563 4.537 0.417 1.00 78.56 88 ASN A C 1
ATOM 701 O O . ASN A 1 88 ? -9.601 5.195 0.520 1.00 78.56 88 ASN A O 1
ATOM 705 N N . CYS A 1 89 ? -7.549 4.620 1.280 1.00 74.38 89 CYS A N 1
ATOM 706 C CA . CYS A 1 89 ? -7.520 5.528 2.421 1.00 74.38 89 CYS A CA 1
ATOM 707 C C . CYS A 1 89 ? -7.265 6.998 2.036 1.00 74.38 89 CYS A C 1
ATOM 709 O O . CYS A 1 89 ? -7.602 7.884 2.817 1.00 74.38 89 CYS A O 1
ATOM 711 N N . LEU A 1 90 ? -6.745 7.302 0.835 1.00 71.25 90 LEU A N 1
ATOM 712 C CA . LEU A 1 90 ? -6.539 8.691 0.381 1.00 71.25 90 LEU A CA 1
ATOM 713 C C . LEU A 1 90 ? -7.845 9.478 0.228 1.00 71.25 90 LEU A C 1
ATOM 715 O O . LEU A 1 90 ? -7.820 10.706 0.278 1.00 71.25 90 LEU A O 1
ATOM 719 N N . ARG A 1 91 ? -8.992 8.802 0.097 1.00 73.81 91 ARG A N 1
ATOM 720 C CA . ARG A 1 91 ? -10.312 9.459 0.092 1.00 73.81 91 ARG A CA 1
ATOM 721 C C . ARG A 1 91 ? -10.580 10.255 1.376 1.00 73.81 91 ARG A C 1
ATOM 723 O O . ARG A 1 91 ? -11.398 11.165 1.369 1.00 73.81 91 ARG A O 1
ATOM 730 N N . GLU A 1 92 ? -9.841 9.962 2.445 1.00 79.19 92 GLU A N 1
ATOM 731 C CA . GLU A 1 92 ? -9.934 10.608 3.754 1.00 79.19 92 GLU A CA 1
ATOM 732 C C . GLU A 1 92 ? -8.642 11.348 4.122 1.00 79.19 92 GLU A C 1
ATOM 734 O O . GLU A 1 92 ? -8.328 11.512 5.301 1.00 79.19 92 GLU A O 1
ATOM 739 N N . LEU A 1 93 ? -7.872 11.815 3.131 1.00 79.81 93 LEU A N 1
ATOM 740 C CA . LEU A 1 93 ? -6.544 12.400 3.346 1.00 79.81 93 LEU A CA 1
ATOM 741 C C . LEU A 1 93 ? -6.514 13.494 4.429 1.00 79.81 93 LEU A C 1
ATOM 743 O O . LEU A 1 93 ? -5.525 13.615 5.150 1.00 79.81 93 LEU A O 1
ATOM 747 N N . GLY A 1 94 ? -7.584 14.280 4.574 1.00 84.50 94 GLY A N 1
ATOM 748 C CA . GLY A 1 94 ? -7.697 15.300 5.623 1.00 84.50 94 GLY A CA 1
ATOM 749 C C . GLY A 1 94 ? -7.703 14.732 7.048 1.00 84.50 94 GLY A C 1
ATOM 750 O O . GLY A 1 94 ? -7.156 15.361 7.947 1.00 84.50 94 GLY A O 1
ATOM 751 N N . GLN A 1 95 ? -8.251 13.531 7.234 1.00 87.12 95 GLN A N 1
ATOM 752 C CA . GLN A 1 95 ? -8.471 12.887 8.532 1.00 87.12 95 GLN A CA 1
ATOM 753 C C . GLN A 1 95 ? -7.390 11.862 8.892 1.00 87.12 95 GLN A C 1
ATOM 755 O O . GLN A 1 95 ? -7.296 11.461 10.047 1.00 87.12 95 GLN A O 1
ATOM 760 N N . LEU A 1 96 ? -6.573 11.430 7.925 1.00 90.44 96 LEU A N 1
ATOM 761 C CA . LEU A 1 96 ? -5.514 10.462 8.196 1.00 90.44 96 LEU A CA 1
ATOM 762 C C . LEU A 1 96 ? -4.464 11.019 9.175 1.00 90.44 96 LEU A C 1
ATOM 764 O O . LEU A 1 96 ? -4.090 12.195 9.063 1.00 90.44 96 LEU A O 1
ATOM 768 N N . PRO A 1 97 ? -3.896 10.169 10.050 1.00 92.75 97 PRO A N 1
ATOM 76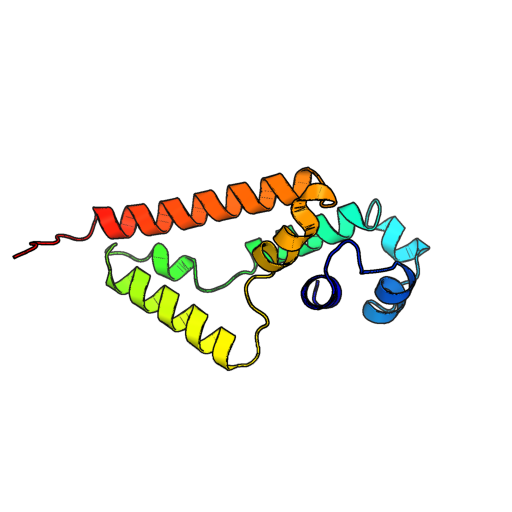9 C CA . PRO A 1 97 ? -2.730 10.526 10.850 1.00 92.75 97 PRO A CA 1
ATOM 770 C C . PRO A 1 97 ? -1.567 10.991 9.965 1.00 92.75 97 PRO A C 1
ATOM 772 O O . PRO A 1 97 ? -1.351 10.448 8.878 1.00 92.75 97 PRO A O 1
ATOM 775 N N . VAL A 1 98 ? -0.781 11.969 10.429 1.00 94.19 98 VAL A N 1
ATOM 776 C CA . VAL A 1 98 ? 0.382 12.498 9.682 1.00 94.19 98 VAL A CA 1
ATOM 777 C C . VAL A 1 98 ? 1.346 11.378 9.286 1.00 94.19 98 VAL A C 1
ATOM 779 O O . VAL A 1 98 ? 1.762 11.305 8.131 1.00 94.19 98 VAL A O 1
ATOM 782 N N . GLU A 1 99 ? 1.622 10.459 10.211 1.00 95.19 99 GLU A N 1
ATOM 783 C CA . GLU A 1 99 ? 2.497 9.307 9.981 1.00 95.19 99 GLU A CA 1
ATOM 784 C C . GLU A 1 99 ? 1.992 8.418 8.831 1.00 95.19 99 GLU A C 1
ATOM 786 O O . GLU A 1 99 ? 2.770 7.977 7.988 1.00 95.19 99 GLU A O 1
ATOM 791 N N . ALA A 1 100 ? 0.674 8.212 8.726 1.00 93.81 100 ALA A N 1
ATOM 792 C CA . ALA A 1 100 ? 0.097 7.444 7.627 1.00 93.81 100 ALA A CA 1
ATOM 793 C C . ALA A 1 100 ? 0.308 8.141 6.275 1.00 93.81 100 ALA A C 1
ATOM 795 O O . ALA A 1 100 ? 0.638 7.480 5.293 1.00 93.81 100 ALA A O 1
ATOM 796 N N . LYS A 1 101 ? 0.175 9.474 6.219 1.00 92.69 101 LYS A N 1
ATOM 797 C CA . LYS A 1 101 ? 0.433 10.250 4.991 1.00 92.69 101 LYS A CA 1
ATOM 798 C C . LYS A 1 101 ? 1.889 10.110 4.551 1.00 92.69 101 LYS A C 1
ATOM 800 O O . LYS A 1 101 ? 2.149 9.869 3.375 1.00 92.69 101 LYS A O 1
ATOM 805 N N . ILE A 1 102 ? 2.824 10.193 5.499 1.00 94.25 102 ILE A N 1
ATOM 806 C CA . ILE A 1 102 ? 4.258 10.000 5.242 1.00 94.25 102 ILE A CA 1
ATOM 807 C C . ILE A 1 102 ? 4.515 8.603 4.669 1.00 94.25 102 ILE A C 1
ATOM 809 O O . ILE A 1 102 ? 5.186 8.482 3.644 1.00 94.25 102 ILE A O 1
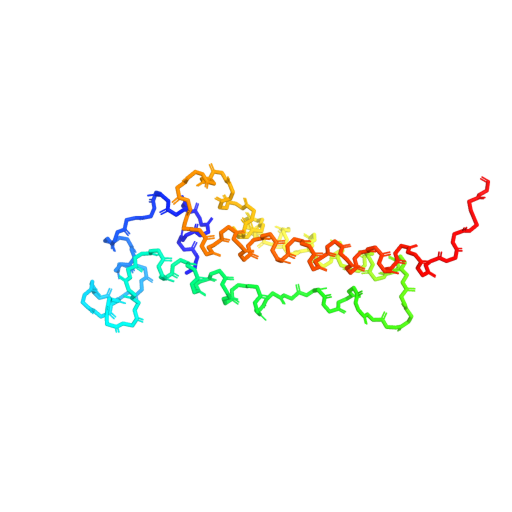ATOM 813 N N . LEU A 1 103 ? 3.942 7.558 5.273 1.00 94.12 103 LEU A N 1
ATOM 814 C CA . LEU A 1 103 ? 4.091 6.184 4.790 1.00 94.12 103 LEU A CA 1
ATOM 815 C C . LEU A 1 103 ? 3.548 6.001 3.371 1.00 94.12 103 LEU A C 1
ATOM 817 O O . LEU A 1 103 ? 4.200 5.356 2.550 1.00 94.12 103 LEU A O 1
ATOM 821 N N . ILE A 1 104 ? 2.382 6.576 3.063 1.00 91.81 104 ILE A N 1
ATOM 822 C CA . ILE A 1 104 ? 1.799 6.507 1.716 1.00 91.81 104 ILE A CA 1
ATOM 823 C C . ILE A 1 104 ? 2.727 7.171 0.695 1.00 91.81 104 ILE A C 1
ATOM 825 O O . ILE A 1 104 ? 3.004 6.578 -0.351 1.00 91.81 104 ILE A O 1
ATOM 829 N N . GLU A 1 105 ? 3.250 8.360 1.000 1.00 91.81 105 GLU A N 1
ATOM 830 C CA . GLU A 1 105 ? 4.141 9.088 0.092 1.00 91.81 105 GLU A CA 1
ATOM 831 C C . GLU A 1 105 ? 5.487 8.388 -0.105 1.00 91.81 105 GLU A C 1
ATOM 833 O O . GLU A 1 105 ? 5.929 8.219 -1.242 1.00 91.81 105 GLU A O 1
ATOM 838 N N . GLN A 1 106 ? 6.114 7.901 0.969 1.00 93.44 106 GLN A N 1
ATOM 839 C CA . GLN A 1 106 ? 7.349 7.112 0.883 1.00 93.44 106 GLN A CA 1
ATOM 840 C C . GLN A 1 106 ? 7.151 5.874 0.011 1.00 93.44 106 GLN A C 1
ATOM 842 O O . GLN A 1 106 ? 7.957 5.566 -0.869 1.00 93.44 106 GLN A O 1
ATOM 847 N N . ASN A 1 107 ? 6.035 5.183 0.223 1.00 92.00 107 ASN A N 1
ATOM 848 C CA . ASN A 1 107 ? 5.680 4.003 -0.531 1.00 92.00 107 ASN A CA 1
ATOM 849 C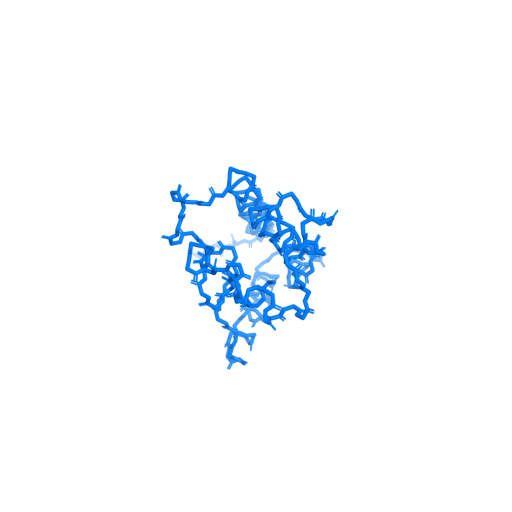 C . ASN A 1 107 ? 5.455 4.307 -2.023 1.00 92.00 107 ASN A C 1
ATOM 851 O O . ASN A 1 107 ? 5.895 3.546 -2.889 1.00 92.00 107 ASN A O 1
ATOM 855 N N . ARG A 1 108 ? 4.768 5.414 -2.326 1.00 91.06 108 ARG A N 1
ATOM 856 C CA . ARG A 1 108 ? 4.532 5.889 -3.695 1.00 91.06 108 ARG A CA 1
ATOM 857 C C . ARG A 1 108 ? 5.848 6.230 -4.390 1.00 91.06 108 ARG A C 1
ATOM 859 O O . ARG A 1 108 ? 6.076 5.761 -5.503 1.00 91.06 108 ARG A O 1
ATOM 866 N N . ALA A 1 109 ? 6.722 6.982 -3.722 1.00 94.69 109 ALA A N 1
ATOM 867 C CA . ALA A 1 109 ? 8.029 7.367 -4.247 1.00 94.69 109 ALA A CA 1
ATOM 868 C C . ALA A 1 109 ? 8.920 6.145 -4.522 1.00 94.69 109 ALA A C 1
ATOM 870 O O . ALA A 1 109 ? 9.528 6.052 -5.588 1.00 94.69 109 ALA A O 1
ATOM 871 N N . ALA A 1 110 ? 8.955 5.172 -3.606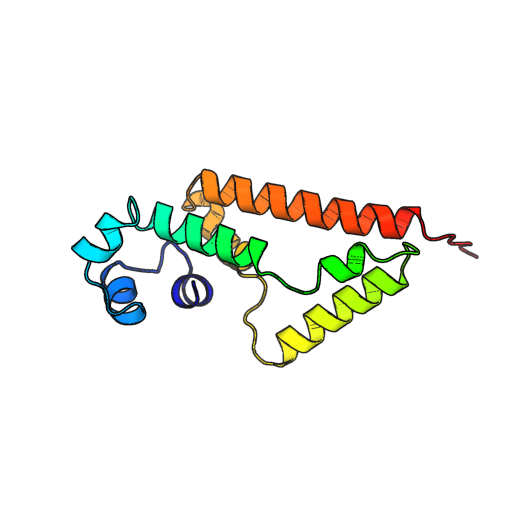 1.00 94.25 110 ALA A N 1
ATOM 872 C CA . ALA A 1 110 ? 9.712 3.935 -3.792 1.00 94.25 110 ALA A CA 1
ATOM 873 C C . ALA A 1 110 ? 9.231 3.146 -5.020 1.00 94.25 110 ALA A C 1
ATOM 875 O O . ALA A 1 110 ? 10.046 2.713 -5.836 1.00 94.25 110 ALA A O 1
ATOM 876 N N . LEU A 1 111 ? 7.911 3.004 -5.184 1.00 93.75 111 LEU A N 1
ATOM 877 C CA . LEU A 1 111 ? 7.334 2.321 -6.339 1.00 93.75 111 LEU A CA 1
ATOM 878 C C . LEU A 1 111 ? 7.656 3.065 -7.643 1.00 93.75 111 LEU A C 1
ATOM 880 O O . LEU A 1 111 ? 8.140 2.450 -8.589 1.00 93.75 111 LEU A O 1
ATOM 884 N N . GLN A 1 112 ? 7.458 4.385 -7.679 1.00 95.94 112 GLN A N 1
ATOM 885 C CA . GLN A 1 112 ? 7.756 5.217 -8.847 1.00 95.94 112 GLN A CA 1
ATOM 886 C C . GLN A 1 112 ? 9.232 5.123 -9.261 1.00 95.94 112 GLN A C 1
ATOM 888 O O . GLN A 1 112 ? 9.528 4.985 -10.446 1.00 95.94 112 GLN A O 1
ATOM 893 N N . ASN A 1 113 ? 10.153 5.128 -8.296 1.00 97.62 113 ASN A N 1
ATOM 894 C CA . ASN A 1 113 ? 11.580 4.958 -8.564 1.00 97.62 113 ASN A CA 1
ATOM 895 C C . ASN A 1 113 ? 11.903 3.576 -9.153 1.00 97.62 113 ASN A C 1
ATOM 897 O O . ASN A 1 113 ? 12.742 3.483 -10.046 1.00 97.62 113 ASN A O 1
ATOM 901 N N . ALA A 1 114 ? 11.241 2.509 -8.695 1.00 97.06 114 ALA A N 1
ATOM 902 C CA . ALA A 1 114 ? 11.425 1.171 -9.260 1.00 97.06 114 ALA A CA 1
ATOM 903 C C . ALA A 1 114 ? 10.945 1.098 -10.721 1.00 97.06 114 ALA A C 1
ATOM 905 O O . ALA A 1 114 ? 11.656 0.578 -11.580 1.00 97.06 114 ALA A O 1
ATOM 906 N N . PHE A 1 115 ? 9.787 1.691 -11.035 1.00 97.38 115 PHE A N 1
ATOM 907 C CA . PHE A 1 115 ? 9.327 1.831 -12.421 1.00 97.38 115 PHE A CA 1
ATOM 908 C C . PHE A 1 115 ? 10.322 2.622 -13.272 1.00 97.38 115 PHE A C 1
ATOM 910 O O . PHE A 1 115 ? 10.706 2.161 -14.344 1.00 97.38 115 PHE A O 1
ATOM 917 N N . LEU A 1 116 ? 10.777 3.780 -12.783 1.00 97.25 116 LEU A N 1
ATOM 918 C CA . LEU A 1 116 ? 11.693 4.649 -13.518 1.00 97.25 116 LEU A CA 1
ATOM 919 C C . LEU A 1 116 ? 12.996 3.928 -13.885 1.00 97.25 116 LEU A C 1
ATOM 921 O O . LEU A 1 116 ? 13.439 4.032 -15.023 1.00 97.25 116 LEU A O 1
ATOM 925 N N . LYS A 1 117 ? 13.565 3.145 -12.961 1.00 97.38 117 LYS A N 1
ATOM 926 C CA . LYS A 1 117 ? 14.766 2.338 -13.228 1.00 97.38 117 LYS A CA 1
ATOM 927 C C . LYS A 1 117 ? 14.562 1.332 -14.363 1.00 97.38 117 LYS A C 1
ATOM 929 O O . LYS A 1 117 ? 15.442 1.193 -15.202 1.00 97.38 117 LYS A O 1
ATOM 934 N N . ASN A 1 118 ? 13.409 0.660 -14.412 1.00 97.69 118 ASN A N 1
ATOM 935 C CA . ASN A 1 118 ? 13.089 -0.274 -15.497 1.00 97.69 118 ASN A CA 1
ATOM 936 C C . ASN A 1 118 ? 12.902 0.449 -16.833 1.00 97.69 118 ASN A C 1
ATOM 938 O O . ASN A 1 118 ? 13.425 -0.004 -17.843 1.00 97.69 118 ASN A O 1
ATOM 942 N N . VAL A 1 119 ? 12.217 1.597 -16.832 1.00 96.25 119 VAL A N 1
ATOM 943 C CA . VAL A 1 119 ? 12.038 2.410 -18.045 1.00 96.25 119 VAL A CA 1
ATOM 944 C C . VAL A 1 119 ? 13.374 2.927 -18.581 1.00 96.25 119 VAL A C 1
ATOM 946 O O . VAL A 1 119 ? 13.591 2.911 -19.783 1.00 96.25 119 VAL A O 1
ATOM 949 N N . GLN A 1 120 ? 14.278 3.367 -17.704 1.00 94.94 120 GLN A N 1
ATOM 950 C CA . GLN A 1 120 ? 15.598 3.877 -18.090 1.00 94.94 120 GLN A CA 1
ATOM 951 C C . GLN A 1 120 ? 16.558 2.784 -18.575 1.00 94.94 120 GLN A C 1
ATOM 953 O O . GLN A 1 120 ? 17.440 3.068 -19.382 1.00 94.94 120 GLN A O 1
ATOM 958 N N . ALA A 1 121 ? 16.429 1.563 -18.052 1.00 94.50 121 ALA A N 1
ATOM 959 C CA . ALA A 1 121 ? 17.259 0.429 -18.449 1.00 94.50 121 ALA A CA 1
ATOM 960 C C . ALA A 1 121 ? 16.833 -0.175 -19.794 1.00 94.50 121 ALA A C 1
ATOM 962 O O . ALA A 1 121 ? 17.658 -0.774 -20.488 1.00 94.50 121 ALA A O 1
ATOM 963 N N . GLU A 1 122 ? 15.563 -0.010 -20.166 1.00 92.56 122 GLU A N 1
ATOM 964 C CA . GLU A 1 122 ? 15.053 -0.496 -21.436 1.00 92.56 122 GLU A CA 1
ATOM 965 C C . GLU A 1 122 ? 15.723 0.243 -22.600 1.00 92.56 122 GLU A C 1
ATOM 967 O O . GLU A 1 122 ? 15.681 1.469 -22.716 1.00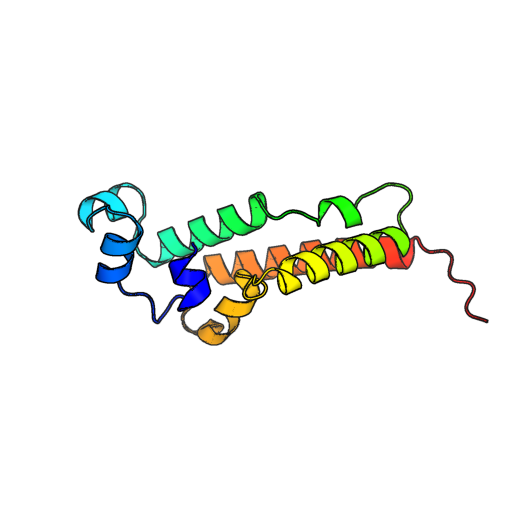 92.56 122 GLU A O 1
ATOM 972 N N . LYS A 1 123 ? 16.331 -0.516 -23.512 1.00 78.94 123 LYS A N 1
ATOM 973 C CA . LYS A 1 123 ? 16.913 0.035 -24.738 1.00 78.94 123 LYS A CA 1
ATOM 974 C C . LYS A 1 123 ? 15.815 0.212 -25.780 1.00 78.94 123 LYS A C 1
ATOM 976 O O . LYS A 1 123 ? 15.760 -0.515 -26.768 1.00 78.94 123 LYS A O 1
ATOM 981 N N . THR A 1 124 ? 14.931 1.180 -25.577 1.00 67.31 124 THR A N 1
ATOM 982 C CA . THR A 1 124 ? 13.923 1.522 -26.583 1.00 67.31 124 THR A CA 1
ATOM 983 C C . THR A 1 124 ? 14.585 2.173 -27.793 1.00 67.31 124 THR A C 1
ATOM 985 O O . THR A 1 124 ? 15.018 3.322 -27.738 1.00 67.31 124 THR A O 1
ATOM 988 N N . SER A 1 125 ? 14.630 1.446 -28.909 1.00 57.00 125 SER A N 1
ATOM 989 C CA . SER A 1 125 ? 14.667 2.063 -30.235 1.00 57.00 125 SER A CA 1
ATOM 990 C C . SER A 1 125 ? 13.221 2.393 -30.593 1.00 57.00 125 SER A C 1
ATOM 992 O O . SER A 1 125 ? 12.478 1.508 -31.011 1.00 57.00 125 SER A O 1
ATOM 994 N N . PHE A 1 126 ? 12.781 3.625 -30.333 1.00 57.28 126 PHE A N 1
ATOM 995 C CA . PHE A 1 126 ? 11.518 4.085 -30.908 1.00 57.28 126 PHE A CA 1
ATOM 996 C C . PHE A 1 126 ? 11.725 4.207 -32.428 1.00 57.28 126 PHE A C 1
ATOM 998 O O . PHE A 1 126 ? 12.714 4.833 -32.820 1.00 57.28 126 PHE A O 1
ATOM 1005 N N . PRO A 1 127 ? 10.892 3.560 -33.265 1.00 53.94 127 PRO A N 1
ATOM 1006 C CA . PRO A 1 127 ? 10.935 3.758 -34.710 1.00 53.94 127 PRO A CA 1
ATOM 1007 C C . PRO A 1 127 ? 10.570 5.194 -35.103 1.00 53.94 127 PRO A C 1
ATOM 1009 O O . PRO A 1 127 ? 9.817 5.850 -34.343 1.00 53.94 127 PRO A O 1
#

Sequence (127 aa):
MPLFWAKGFADTGLQELEQATGVNKSGLYSEFKGKDDLFVESLRYYYANGKGRELLHRDPLGFANIEDYLRFISERQAKGNTGCFGVNCLRELGQLPVEAKILIEQNRAALQNAFLKNVQAEKTSFP

Secondary structure (DSSP, 8-state):
-HHHHHH-STT--HHHHHHHHS--HHHHHHHSSSHHHHHHHHHHHHHHH--SGGGGGPSSPSHHHHHHHHHHHHHHHHTT--S-HHHHGGGGTTTS-HHHHHHHHHHHHHHHHHHHHHHHHS-----